Protein AF-A0A967YT62-F1 (afdb_monomer)

Secondary structure (DSSP, 8-state):
--SSSHHHHTTSSSSTTSSS---HHHHHHHHHHHHHHHTPPTT-EEEEEETT--EEEEEEEEE-SSEEEEEETTEEEEEESTTEEEEEEEEE-HHHHHHHHHHHHHHHHHHHHHHHHHHHHTT--SS--TTHHHHHHHHHHHHHHHHHHHHHHHHHH-EEEEEEE--

Radius of gyration: 31.44 Å; Cα contacts (8 Å, |Δi|>4): 250; chains: 1; bounding box: 68×26×114 Å

Solvent-accessible surface area (backbone atoms only — not comparable to full-atom values): 9164 Å² total; per-residue (Å²): 143,71,77,73,68,62,62,61,67,65,62,67,71,71,74,74,73,78,83,69,74,86,42,75,63,56,61,50,51,46,52,51,53,52,59,61,52,69,78,56,57,70,64,40,43,36,37,36,30,34,74,88,68,48,80,47,64,27,26,33,62,51,74,57,97,63,31,39,34,26,40,40,96,92,40,81,44,80,42,52,49,86,40,53,62,31,34,28,38,58,42,65,34,24,71,60,24,17,53,52,22,18,53,57,32,18,52,52,23,34,53,52,24,51,53,51,46,57,52,52,67,75,73,54,96,66,96,72,78,82,71,52,68,58,51,30,55,50,32,23,50,52,23,20,53,54,18,20,52,54,18,24,55,55,13,55,71,40,72,45,77,42,74,72,31,75,124

pLDDT: mean 80.23, std 16.03, range [48.16, 98.19]

Structure (mmCIF, N/CA/C/O backbone):
data_AF-A0A967YT62-F1
#
_entry.id   AF-A0A967YT62-F1
#
loop_
_atom_site.group_PDB
_atom_site.id
_atom_site.type_symbol
_atom_site.label_atom_id
_atom_site.label_alt_id
_atom_site.label_comp_id
_atom_site.label_asym_id
_atom_site.label_entity_id
_atom_site.label_seq_id
_atom_site.pdbx_PDB_ins_code
_atom_site.Cartn_x
_atom_site.Cartn_y
_atom_site.Cartn_z
_atom_site.occupancy
_atom_site.B_iso_or_equiv
_atom_site.auth_seq_id
_atom_site.auth_comp_id
_atom_site.auth_asym_id
_atom_site.auth_atom_id
_atom_site.pdbx_PDB_model_num
ATOM 1 N N . MET A 1 1 ? -35.905 10.012 61.406 1.00 54.38 1 MET A N 1
ATOM 2 C CA . MET A 1 1 ? -36.459 9.219 60.284 1.00 54.38 1 MET A CA 1
ATOM 3 C C . MET A 1 1 ? -36.325 9.895 58.901 1.00 54.38 1 MET A C 1
ATOM 5 O O . MET A 1 1 ? -37.040 9.515 57.994 1.00 54.38 1 MET A O 1
ATOM 9 N N . TYR A 1 2 ? -35.376 10.829 58.688 1.00 51.56 2 TYR A N 1
ATOM 10 C CA . TYR A 1 2 ? -35.195 11.547 57.402 1.00 51.56 2 TYR A CA 1
ATOM 11 C C . TYR A 1 2 ? -33.868 11.249 56.668 1.00 51.56 2 TYR A C 1
ATOM 13 O O . TYR A 1 2 ? -33.669 11.699 55.546 1.00 51.56 2 TYR A O 1
ATOM 21 N N . LYS A 1 3 ? -32.947 10.476 57.265 1.00 51.12 3 LYS A N 1
ATOM 22 C CA . LYS A 1 3 ? -31.608 10.228 56.688 1.00 51.12 3 LYS A CA 1
ATOM 23 C C . LYS A 1 3 ? -31.553 9.129 55.616 1.00 51.12 3 LYS A C 1
ATOM 25 O O . LYS A 1 3 ? -30.608 9.117 54.842 1.00 51.12 3 LYS A O 1
ATOM 30 N N . GLN A 1 4 ? -32.543 8.237 55.534 1.00 54.09 4 GLN A N 1
ATOM 31 C CA . GLN A 1 4 ? -32.535 7.138 54.553 1.00 54.09 4 GLN A CA 1
ATOM 32 C C . GLN A 1 4 ? -33.090 7.525 53.173 1.00 54.09 4 GLN A C 1
ATOM 34 O O . GLN A 1 4 ? -32.714 6.905 52.185 1.00 54.09 4 GLN A O 1
ATOM 39 N N . PHE A 1 5 ? -33.905 8.580 53.069 1.00 50.59 5 PHE A N 1
ATOM 40 C CA . PHE A 1 5 ? -34.471 9.003 51.780 1.00 50.59 5 PHE A CA 1
ATOM 41 C C . PHE A 1 5 ? -33.482 9.787 50.897 1.00 50.59 5 PHE A C 1
ATOM 43 O O . PHE A 1 5 ? -33.601 9.753 49.676 1.00 50.59 5 PHE A O 1
ATOM 50 N N . LEU A 1 6 ? -32.460 10.433 51.476 1.00 51.72 6 LEU A N 1
ATOM 51 C CA . LEU A 1 6 ? -31.473 11.197 50.694 1.00 51.72 6 LEU A CA 1
ATOM 52 C C . LEU A 1 6 ? -30.455 10.321 49.942 1.00 51.72 6 LEU A C 1
ATOM 54 O O . LEU A 1 6 ? -29.845 10.782 48.983 1.00 51.72 6 LEU A O 1
ATOM 58 N N . MET A 1 7 ? -30.264 9.065 50.354 1.00 51.62 7 MET A N 1
ATOM 59 C CA . MET A 1 7 ? -29.235 8.195 49.772 1.00 51.62 7 MET A CA 1
ATOM 60 C C . MET A 1 7 ? -29.687 7.530 48.461 1.00 51.62 7 MET A C 1
ATOM 62 O O . MET A 1 7 ? -28.850 7.196 47.629 1.00 51.62 7 MET A O 1
ATOM 66 N N . PHE A 1 8 ? -30.999 7.407 48.229 1.00 51.44 8 PHE A N 1
ATOM 67 C CA . PHE A 1 8 ? -31.538 6.847 46.983 1.00 51.44 8 PHE A CA 1
ATOM 68 C C . PHE A 1 8 ? -31.575 7.859 45.829 1.00 51.44 8 PHE A C 1
ATOM 70 O O . PHE A 1 8 ? -31.419 7.473 44.675 1.00 51.44 8 PHE A O 1
ATOM 77 N N . LEU A 1 9 ? -31.707 9.158 46.120 1.00 50.22 9 LEU A N 1
ATOM 78 C CA . LEU A 1 9 ? -31.755 10.188 45.075 1.00 50.22 9 LEU A CA 1
ATOM 79 C C . LEU A 1 9 ? -30.381 10.455 44.428 1.00 50.22 9 LEU A C 1
ATOM 81 O O . LEU A 1 9 ? -30.318 10.911 43.293 1.00 50.22 9 LEU A O 1
ATOM 85 N N . CYS A 1 10 ? -29.287 10.138 45.127 1.00 49.28 10 CYS A N 1
ATOM 86 C CA . CYS A 1 10 ? -27.921 10.338 44.630 1.00 49.28 10 CYS A CA 1
ATOM 87 C C . CYS A 1 10 ? -27.429 9.185 43.731 1.00 49.28 10 CYS A C 1
ATOM 89 O O . CYS A 1 10 ? -26.445 9.333 43.015 1.00 49.28 10 CYS A O 1
ATOM 91 N N . LEU A 1 11 ? -28.110 8.031 43.747 1.00 48.16 11 LEU A N 1
ATOM 92 C CA . LEU A 1 11 ? -27.696 6.855 42.974 1.00 48.16 11 LEU A CA 1
ATOM 93 C C . LEU A 1 11 ? -28.258 6.848 41.540 1.00 48.16 11 LEU A C 1
ATOM 95 O O . LEU A 1 11 ? -27.686 6.206 40.664 1.00 48.16 11 LEU A O 1
ATOM 99 N N . CYS A 1 12 ? -29.339 7.588 41.267 1.00 50.41 12 CYS A N 1
ATOM 100 C CA . CYS A 1 12 ? -29.950 7.626 39.932 1.00 50.41 12 CYS A CA 1
ATOM 101 C C . CYS A 1 12 ? -29.289 8.618 38.959 1.00 50.41 12 CYS A C 1
ATOM 103 O O . CYS A 1 12 ? -29.495 8.500 37.755 1.00 50.41 12 CYS A O 1
ATOM 105 N N . THR A 1 13 ? -28.480 9.573 39.428 1.00 53.56 13 THR A N 1
ATOM 106 C CA . THR A 1 13 ? -27.796 10.541 38.548 1.00 53.56 13 THR A CA 1
ATOM 107 C C . THR A 1 13 ? -26.474 10.030 37.970 1.00 53.56 13 THR A C 1
ATOM 109 O O . THR A 1 13 ? -25.935 10.655 37.064 1.00 53.56 13 THR A O 1
ATOM 112 N N . LEU A 1 14 ? -25.964 8.883 38.432 1.00 52.47 14 LEU A N 1
ATOM 113 C CA . LEU A 1 14 ? -24.686 8.319 37.972 1.00 52.47 14 LEU A CA 1
ATOM 114 C C . LEU A 1 14 ? -24.797 7.378 36.761 1.00 52.47 14 LEU A C 1
ATOM 116 O O . LEU A 1 14 ? -23.776 7.046 36.173 1.00 52.47 14 LEU A O 1
ATOM 120 N N . ILE A 1 15 ? -26.005 6.975 36.351 1.00 54.78 15 ILE A N 1
ATOM 121 C CA . ILE A 1 15 ? -26.205 6.027 35.231 1.00 54.78 15 ILE A CA 1
ATOM 122 C C . ILE A 1 15 ? -26.495 6.756 33.900 1.00 54.78 15 ILE A C 1
ATOM 124 O O . ILE A 1 15 ? -26.435 6.163 32.830 1.00 54.78 15 ILE A O 1
ATOM 128 N N . ALA A 1 16 ? -26.761 8.065 33.924 1.00 52.50 16 ALA A N 1
ATOM 129 C CA . ALA A 1 16 ? -27.148 8.819 32.726 1.00 52.50 16 ALA A CA 1
ATOM 130 C C . ALA A 1 16 ? -25.967 9.377 31.898 1.00 52.50 16 ALA A C 1
ATOM 132 O O . ALA A 1 16 ? -26.204 10.117 30.949 1.00 52.50 16 ALA A O 1
ATOM 133 N N . SER A 1 17 ? -24.709 9.060 32.236 1.00 53.66 17 SER A N 1
ATOM 134 C CA . SER A 1 17 ? -23.534 9.772 31.692 1.00 53.66 17 SER A CA 1
ATOM 135 C C . SER A 1 17 ? -22.772 9.059 30.560 1.00 53.66 17 SER A C 1
ATOM 137 O O . SER A 1 17 ? -21.811 9.629 30.051 1.00 53.66 17 SER A O 1
ATOM 139 N N . GLU A 1 18 ? -23.155 7.850 30.142 1.00 54.50 18 GLU A N 1
ATOM 140 C CA . GLU A 1 18 ? -22.386 7.079 29.136 1.00 54.50 18 GLU A CA 1
ATOM 141 C C . GLU A 1 18 ? -23.061 6.989 27.754 1.00 54.50 18 GLU A C 1
ATOM 143 O O . GLU A 1 18 ? -22.487 6.430 26.823 1.00 54.50 18 GLU A O 1
ATOM 148 N N . ALA A 1 19 ? -24.270 7.541 27.592 1.00 56.09 19 ALA A N 1
ATOM 149 C CA . ALA A 1 19 ? -25.024 7.458 26.334 1.00 56.09 19 ALA A CA 1
ATOM 150 C C . ALA A 1 19 ? -24.746 8.611 25.350 1.00 56.09 19 ALA A C 1
ATOM 152 O O . ALA A 1 19 ? -25.151 8.539 24.189 1.00 56.09 19 ALA A O 1
ATOM 153 N N . GLU A 1 20 ? -24.052 9.664 25.779 1.00 53.19 20 GLU A N 1
ATOM 154 C CA . GLU A 1 20 ? -23.698 10.792 24.921 1.00 53.19 20 GLU A CA 1
ATOM 155 C C . GLU A 1 20 ? -22.235 10.706 24.473 1.00 53.19 20 GLU A C 1
ATOM 157 O O . GLU A 1 20 ? -21.336 10.374 25.238 1.00 53.19 20 GLU A O 1
ATOM 162 N N . ALA A 1 21 ? -22.015 11.081 23.214 1.00 55.44 21 ALA A N 1
ATOM 163 C CA . ALA A 1 21 ? -20.722 11.352 22.590 1.00 55.44 21 ALA A CA 1
ATOM 164 C C . ALA A 1 21 ? -19.938 10.190 21.955 1.00 55.44 21 ALA A C 1
ATOM 166 O O . ALA A 1 21 ? -18.739 10.334 21.715 1.00 55.44 21 ALA A O 1
ATOM 167 N N . GLN A 1 22 ? -20.602 9.142 21.450 1.00 61.00 22 GLN A N 1
ATOM 168 C CA . GLN A 1 22 ? -20.163 8.671 20.127 1.00 61.00 22 GLN A CA 1
ATOM 169 C C . GLN A 1 22 ? -20.537 9.759 19.119 1.00 61.00 22 GLN A C 1
ATOM 171 O O . GLN A 1 22 ? -21.645 9.798 18.584 1.00 61.00 22 GLN A O 1
ATOM 176 N N . THR A 1 23 ? -19.637 10.730 18.955 1.00 67.25 23 THR A N 1
ATOM 177 C CA . THR A 1 23 ? -19.865 11.869 18.073 1.00 67.25 23 THR A CA 1
ATOM 178 C C . THR A 1 23 ? -20.114 11.357 16.648 1.00 67.25 23 THR A C 1
ATOM 180 O O . THR A 1 23 ? -19.504 10.366 16.230 1.00 67.25 23 THR A O 1
ATOM 183 N N . PRO A 1 24 ? -20.985 12.016 15.860 1.00 77.94 24 PRO A N 1
ATOM 184 C CA . PRO A 1 24 ? -21.217 11.662 14.456 1.00 77.94 24 PRO A CA 1
ATOM 185 C C . PRO A 1 24 ? -19.921 11.499 13.639 1.00 77.94 24 PRO A C 1
ATOM 187 O O . PRO A 1 24 ? -19.872 10.729 12.679 1.00 77.94 24 PRO A O 1
ATOM 190 N N . GLU A 1 25 ? -18.853 12.183 14.056 1.00 82.88 25 GLU A N 1
ATOM 191 C CA . GLU A 1 25 ? -17.515 12.102 13.482 1.00 82.88 25 GLU A CA 1
ATOM 192 C C . GLU A 1 25 ? -16.841 10.727 13.657 1.00 82.88 25 GLU A C 1
ATOM 194 O O . GLU A 1 25 ? -16.280 10.209 12.689 1.00 82.88 25 GLU A O 1
ATOM 199 N N . SER A 1 26 ? -16.914 10.093 14.838 1.00 84.00 26 SER A N 1
ATOM 200 C CA . SER A 1 26 ? -16.330 8.753 15.065 1.00 84.00 26 SER A CA 1
ATOM 201 C C . SER A 1 26 ? -16.975 7.723 14.133 1.00 84.00 26 SER A C 1
ATOM 203 O O . SER A 1 26 ? -16.275 7.030 13.390 1.00 84.00 26 SER A O 1
ATOM 205 N N . ASN A 1 27 ? -18.308 7.722 14.045 1.00 87.38 27 ASN A N 1
ATOM 206 C CA . ASN A 1 27 ? -19.045 6.832 13.146 1.00 87.38 27 ASN A CA 1
ATOM 207 C C . ASN A 1 27 ? -18.657 7.031 11.672 1.00 87.38 27 ASN A C 1
ATOM 209 O O . ASN A 1 27 ? -18.498 6.060 10.924 1.00 87.38 27 ASN A O 1
ATOM 213 N N . TYR A 1 28 ? -18.457 8.281 11.245 1.00 90.50 28 TYR A N 1
ATOM 214 C CA . TYR A 1 28 ? -17.977 8.579 9.897 1.00 90.50 28 TYR A CA 1
ATOM 215 C C . TYR A 1 28 ? -16.559 8.038 9.660 1.00 90.50 28 TYR A C 1
ATOM 217 O O . TYR A 1 28 ? -16.315 7.370 8.652 1.00 90.50 28 TYR A O 1
ATOM 225 N N . ARG A 1 29 ? -15.632 8.250 10.604 1.00 91.56 29 ARG A N 1
ATOM 226 C CA . ARG A 1 29 ? -14.248 7.756 10.511 1.00 91.56 29 ARG A CA 1
ATOM 227 C C . ARG A 1 29 ? -14.189 6.234 10.422 1.00 91.56 29 ARG A C 1
ATOM 229 O O . ARG A 1 29 ? -13.545 5.716 9.508 1.00 91.56 29 ARG A O 1
ATOM 236 N N . ILE A 1 30 ? -14.907 5.518 11.291 1.00 92.94 30 ILE A N 1
ATOM 237 C CA . ILE A 1 30 ? -14.985 4.049 11.256 1.00 92.94 30 ILE A CA 1
ATOM 238 C C . ILE A 1 30 ? -15.507 3.574 9.894 1.00 92.94 30 ILE A C 1
ATOM 240 O O . ILE A 1 30 ? -14.948 2.645 9.302 1.00 92.94 30 ILE A O 1
ATOM 244 N N . LYS A 1 31 ? -16.545 4.225 9.352 1.00 94.19 31 LYS A N 1
ATOM 245 C CA . LYS A 1 31 ? -17.119 3.890 8.040 1.00 94.19 31 LYS A CA 1
ATOM 246 C C . LYS A 1 31 ? -16.114 4.084 6.900 1.00 94.19 31 LYS A C 1
ATOM 248 O O . LYS A 1 31 ? -16.002 3.214 6.031 1.00 94.19 31 LYS A O 1
ATOM 253 N N . VAL A 1 32 ? -15.363 5.186 6.908 1.00 94.62 32 VAL A N 1
ATOM 254 C CA . VAL A 1 32 ? -14.312 5.470 5.916 1.00 94.62 32 VAL A CA 1
ATOM 255 C C . VAL A 1 32 ? -13.192 4.435 6.004 1.00 94.62 32 VAL A C 1
ATOM 257 O O . VAL A 1 32 ? -12.867 3.804 4.997 1.00 94.62 32 VAL A O 1
ATOM 260 N N . ILE A 1 33 ? -12.662 4.181 7.205 1.00 95.38 33 ILE A N 1
ATOM 261 C CA . ILE A 1 33 ? -11.608 3.178 7.417 1.00 95.38 33 ILE A CA 1
ATOM 262 C C . ILE A 1 33 ? -12.089 1.795 6.965 1.00 95.38 33 ILE A C 1
ATOM 264 O O . ILE A 1 33 ? -11.369 1.091 6.260 1.00 95.38 33 ILE A O 1
ATOM 268 N N . THR A 1 34 ? -13.323 1.416 7.304 1.00 94.75 34 THR A N 1
ATOM 269 C CA . THR A 1 34 ? -13.909 0.128 6.903 1.00 94.75 34 THR A CA 1
ATOM 270 C C . THR A 1 34 ? -14.000 -0.006 5.385 1.00 94.75 34 THR A C 1
ATOM 272 O O . THR A 1 34 ? -13.700 -1.071 4.845 1.00 94.75 34 THR A O 1
ATOM 275 N N . THR A 1 35 ? -14.373 1.073 4.693 1.00 95.50 35 THR A N 1
ATOM 276 C CA . THR A 1 35 ? -14.454 1.102 3.227 1.00 95.50 35 THR A CA 1
ATOM 277 C C . THR A 1 35 ? -13.072 0.916 2.602 1.00 95.50 35 THR A C 1
ATOM 279 O O . THR A 1 35 ? -12.911 0.065 1.736 1.00 95.50 35 THR A O 1
ATOM 282 N N . ILE A 1 36 ? -12.058 1.630 3.099 1.00 94.62 36 ILE A N 1
ATOM 283 C CA . ILE A 1 36 ? -10.676 1.547 2.602 1.00 94.62 36 ILE A CA 1
ATOM 284 C C . ILE A 1 36 ? -10.062 0.162 2.865 1.00 94.62 36 ILE A C 1
ATOM 286 O O . ILE A 1 36 ? -9.405 -0.414 1.999 1.00 94.62 36 ILE A O 1
ATOM 290 N N . ILE A 1 37 ? -10.275 -0.396 4.061 1.00 95.19 37 ILE A N 1
ATOM 291 C CA . ILE A 1 37 ? -9.717 -1.697 4.460 1.00 95.19 37 ILE A CA 1
ATOM 292 C C . ILE A 1 37 ? -10.346 -2.858 3.682 1.00 95.19 37 ILE A C 1
ATOM 294 O O . ILE A 1 37 ? -9.705 -3.899 3.534 1.00 95.19 37 ILE A O 1
ATOM 298 N N . LYS A 1 38 ? -11.560 -2.695 3.139 1.00 94.62 38 LYS A N 1
ATOM 299 C CA . LYS A 1 38 ? -12.233 -3.727 2.336 1.00 94.62 38 LYS A CA 1
ATOM 300 C C . LYS A 1 38 ? -11.389 -4.189 1.141 1.00 94.62 38 LYS A C 1
ATOM 302 O O . LYS A 1 38 ? -11.405 -5.376 0.822 1.00 94.62 38 LYS A O 1
ATOM 307 N N . ASP A 1 39 ? -10.613 -3.285 0.546 1.00 93.81 39 ASP A N 1
ATOM 308 C CA . ASP A 1 39 ? -9.780 -3.570 -0.628 1.00 93.81 39 ASP A CA 1
ATOM 309 C C . ASP A 1 39 ? -8.354 -4.028 -0.265 1.00 93.81 39 ASP A C 1
ATOM 311 O O . ASP A 1 39 ? -7.536 -4.351 -1.135 1.00 93.81 39 ASP A O 1
ATOM 315 N N . VAL A 1 40 ? -8.023 -4.085 1.030 1.00 95.25 40 VAL A N 1
ATOM 316 C CA . VAL A 1 40 ? -6.712 -4.538 1.501 1.00 95.25 40 VAL A CA 1
ATOM 317 C C . VAL A 1 40 ? -6.656 -6.064 1.498 1.00 95.25 40 VAL A C 1
ATOM 319 O O . VAL A 1 40 ? -7.374 -6.755 2.218 1.00 95.25 40 VAL A O 1
ATOM 322 N N . LYS A 1 41 ? -5.737 -6.615 0.702 1.00 95.81 41 LYS A N 1
ATOM 323 C CA . LYS A 1 41 ? -5.510 -8.064 0.624 1.00 95.81 41 LYS A CA 1
ATOM 324 C C . LYS A 1 41 ? -4.935 -8.610 1.933 1.00 95.81 41 LYS A C 1
ATOM 326 O O . LYS A 1 41 ? -4.022 -8.020 2.516 1.00 95.81 41 LYS A O 1
ATOM 331 N N . ARG A 1 42 ? -5.398 -9.794 2.351 1.00 96.69 42 ARG A N 1
ATOM 332 C CA . ARG A 1 42 ? -4.788 -10.548 3.462 1.00 96.69 42 ARG A CA 1
ATOM 333 C C . ARG A 1 42 ? -3.294 -10.767 3.205 1.00 96.69 42 ARG A C 1
ATOM 335 O O . ARG A 1 42 ? -2.876 -11.023 2.080 1.00 96.69 42 ARG A O 1
ATOM 342 N N . GLY A 1 43 ? -2.487 -10.648 4.253 1.00 95.94 43 GLY A N 1
ATOM 343 C CA . GLY A 1 43 ? -1.029 -10.735 4.201 1.00 95.94 43 GLY A CA 1
ATOM 344 C C . GLY A 1 43 ? -0.316 -9.436 3.810 1.00 95.94 43 GLY A C 1
ATOM 345 O O . GLY A 1 43 ? 0.907 -9.372 3.962 1.00 95.94 43 GLY A O 1
ATOM 346 N N . ALA A 1 44 ? -1.039 -8.399 3.362 1.00 96.38 44 ALA A N 1
ATOM 347 C CA . ALA A 1 44 ? -0.450 -7.092 3.079 1.00 96.38 44 ALA A CA 1
ATOM 348 C C . ALA A 1 44 ? 0.219 -6.515 4.332 1.00 96.38 44 ALA A C 1
ATOM 350 O O . ALA A 1 44 ? -0.309 -6.625 5.438 1.00 96.38 44 ALA A O 1
ATOM 351 N N . ARG A 1 45 ? 1.389 -5.891 4.174 1.00 97.12 45 ARG A N 1
ATOM 352 C CA . ARG A 1 45 ? 2.046 -5.191 5.280 1.00 97.12 45 ARG A CA 1
ATOM 353 C C . ARG A 1 45 ? 1.380 -3.841 5.495 1.00 97.12 45 ARG A C 1
ATOM 355 O O . ARG A 1 45 ? 1.344 -3.014 4.584 1.00 97.12 45 ARG A O 1
ATOM 362 N N . LEU A 1 46 ? 0.875 -3.647 6.704 1.00 97.62 46 LEU A N 1
ATOM 363 C CA . LEU A 1 46 ? 0.280 -2.411 7.171 1.00 97.62 46 LEU A CA 1
ATOM 364 C C . LEU A 1 46 ? 1.168 -1.780 8.228 1.00 97.62 46 LEU A C 1
ATOM 366 O O . LEU A 1 46 ? 1.830 -2.462 9.012 1.00 97.62 46 LEU A O 1
ATOM 370 N N . ARG A 1 47 ? 1.118 -0.459 8.253 1.00 98.00 47 ARG A N 1
ATOM 371 C CA . ARG A 1 47 ? 1.659 0.382 9.301 1.00 98.00 47 ARG A CA 1
ATOM 372 C C . ARG A 1 47 ? 0.513 1.260 9.779 1.00 98.00 47 ARG A C 1
ATOM 374 O O . ARG A 1 47 ? -0.151 1.888 8.964 1.00 98.00 47 ARG A O 1
ATOM 381 N N . ILE A 1 48 ? 0.246 1.248 11.073 1.00 97.94 48 ILE A N 1
ATOM 382 C CA . ILE A 1 48 ? -0.893 1.919 11.693 1.00 97.94 48 ILE A CA 1
ATOM 383 C C . ILE A 1 48 ? -0.342 2.860 12.758 1.00 97.94 48 ILE A C 1
ATOM 385 O O . ILE A 1 48 ? 0.457 2.430 13.590 1.00 97.94 48 ILE A O 1
ATOM 389 N N . LYS A 1 49 ? -0.753 4.127 12.720 1.00 98.19 49 LYS A N 1
ATOM 390 C CA . LYS A 1 49 ? -0.530 5.081 13.808 1.00 98.19 49 LYS A CA 1
ATOM 391 C C . LYS A 1 49 ? -1.771 5.094 14.684 1.00 98.19 49 LYS A C 1
ATOM 393 O O . LYS A 1 49 ? -2.859 5.371 14.175 1.00 98.19 49 LYS A O 1
ATOM 398 N N . ASP A 1 50 ? -1.611 4.768 15.959 1.00 96.19 50 ASP A N 1
ATOM 399 C CA . ASP A 1 50 ? -2.709 4.803 16.925 1.00 96.19 50 ASP A CA 1
ATOM 400 C C . ASP A 1 50 ? -2.896 6.201 17.554 1.00 96.19 50 ASP A C 1
ATOM 402 O O . ASP A 1 50 ? -2.161 7.148 17.259 1.00 96.19 50 ASP A O 1
ATOM 406 N N . SER A 1 51 ? -3.900 6.332 18.422 1.00 94.38 51 SER A N 1
ATOM 407 C CA . SER A 1 51 ? -4.264 7.574 19.105 1.00 94.38 51 SER A CA 1
ATOM 408 C C . SER A 1 51 ? -3.195 8.040 20.091 1.00 94.38 51 SER A C 1
ATOM 410 O O . SER A 1 51 ? -3.023 9.240 20.292 1.00 94.38 51 SER A O 1
ATOM 412 N N . ALA A 1 52 ? -2.430 7.097 20.638 1.00 94.75 52 ALA A N 1
ATOM 413 C CA . ALA A 1 52 ? -1.271 7.341 21.483 1.00 94.75 52 ALA A CA 1
ATOM 414 C C . ALA A 1 52 ? 0.007 7.632 20.668 1.00 94.75 52 ALA A C 1
ATOM 416 O O . ALA A 1 52 ? 1.092 7.730 21.234 1.00 94.75 52 ALA A O 1
ATOM 417 N N . SER A 1 53 ? -0.108 7.808 19.345 1.00 93.88 53 SER A N 1
ATOM 418 C CA . SER A 1 53 ? 1.004 8.033 18.414 1.00 93.88 53 SER A CA 1
ATOM 419 C C . SER A 1 53 ? 2.020 6.889 18.326 1.00 93.88 53 SER A C 1
ATOM 421 O O . SER A 1 53 ? 3.111 7.077 17.783 1.00 93.88 53 SER A O 1
ATOM 423 N N . ASN A 1 54 ? 1.669 5.686 18.779 1.00 96.06 54 ASN A N 1
ATOM 424 C CA . ASN A 1 54 ? 2.487 4.506 18.552 1.00 96.06 54 ASN A CA 1
ATOM 425 C C . ASN A 1 54 ? 2.368 4.058 17.098 1.00 96.06 54 ASN A C 1
ATOM 427 O O . ASN A 1 54 ? 1.283 4.013 16.513 1.00 96.06 54 ASN A O 1
ATOM 431 N N . MET A 1 55 ? 3.502 3.646 16.538 1.00 97.38 55 MET A N 1
ATOM 432 C CA . MET A 1 55 ? 3.569 3.053 15.209 1.00 97.38 55 MET A CA 1
ATOM 433 C C . MET A 1 55 ? 3.549 1.533 15.320 1.00 97.38 55 MET A C 1
ATOM 435 O O . MET A 1 55 ? 4.480 0.911 15.836 1.00 97.38 55 MET A O 1
ATOM 439 N N . ILE A 1 56 ? 2.485 0.922 14.810 1.00 96.81 56 ILE A N 1
ATOM 440 C CA . ILE A 1 56 ? 2.302 -0.523 14.807 1.00 96.81 56 ILE A CA 1
ATOM 441 C C . ILE A 1 56 ? 2.444 -1.036 13.377 1.00 96.81 56 ILE A C 1
ATOM 443 O O . ILE A 1 56 ? 1.657 -0.692 12.500 1.00 96.81 56 ILE A O 1
ATOM 447 N N . GLU A 1 57 ? 3.451 -1.869 13.133 1.00 97.81 57 GLU A N 1
ATOM 448 C CA . GLU A 1 57 ? 3.700 -2.491 11.832 1.00 97.81 57 GLU A CA 1
ATOM 449 C C . GLU A 1 57 ? 3.439 -3.999 11.903 1.00 97.81 57 GLU A C 1
ATOM 451 O O . GLU A 1 57 ? 3.832 -4.662 12.865 1.00 97.81 57 GLU A O 1
ATOM 456 N N . GLY A 1 58 ? 2.770 -4.550 10.890 1.00 97.44 58 GLY A N 1
ATOM 457 C CA . GLY A 1 58 ? 2.448 -5.974 10.837 1.00 97.44 58 GLY A CA 1
ATOM 458 C C . GLY A 1 58 ? 1.795 -6.405 9.527 1.00 97.44 58 GLY A C 1
ATOM 459 O O . GLY A 1 58 ? 1.551 -5.599 8.631 1.00 97.44 58 GLY A O 1
ATOM 460 N N . LYS A 1 59 ? 1.518 -7.703 9.390 1.00 97.88 59 LYS A N 1
ATOM 461 C CA . LYS A 1 59 ? 0.751 -8.241 8.254 1.00 97.88 59 LYS A CA 1
ATOM 462 C C . LYS A 1 59 ? -0.739 -8.218 8.574 1.00 97.88 59 LYS A C 1
ATOM 464 O O . LYS A 1 59 ? -1.137 -8.766 9.595 1.00 97.88 59 LYS A O 1
ATOM 469 N N . PHE A 1 60 ? -1.554 -7.651 7.695 1.00 98.06 60 PHE A N 1
ATOM 470 C CA . PHE A 1 60 ? -3.008 -7.703 7.788 1.00 98.06 60 PHE A CA 1
ATOM 471 C C . PHE A 1 60 ? -3.492 -9.152 7.744 1.00 98.06 60 PHE A C 1
ATOM 473 O O . PHE A 1 60 ? -3.148 -9.893 6.822 1.00 98.06 60 PHE A O 1
ATOM 480 N N . ILE A 1 61 ? -4.274 -9.565 8.735 1.00 97.81 61 ILE A N 1
ATOM 481 C CA . ILE A 1 61 ? -4.872 -10.902 8.780 1.00 97.81 61 ILE A CA 1
ATOM 482 C C . ILE A 1 61 ? -6.316 -10.805 8.316 1.00 97.81 61 ILE A C 1
ATOM 484 O O . ILE A 1 61 ? -6.707 -11.426 7.329 1.00 97.81 61 ILE A O 1
ATOM 488 N N . GLU A 1 62 ? -7.097 -10.014 9.040 1.00 97.31 62 GLU A N 1
ATOM 489 C CA . GLU A 1 62 ? -8.512 -9.812 8.800 1.00 97.31 62 GLU A CA 1
ATOM 490 C C . GLU A 1 62 ? -9.002 -8.559 9.523 1.00 97.31 62 GLU A C 1
ATOM 492 O O . GLU A 1 62 ? -8.342 -8.012 10.409 1.00 97.31 62 GLU A O 1
ATOM 497 N N . ARG A 1 63 ? -10.196 -8.123 9.139 1.00 96.50 63 ARG A N 1
ATOM 498 C CA . ARG A 1 63 ? -10.932 -7.051 9.793 1.00 96.50 63 ARG A CA 1
ATOM 499 C C . ARG A 1 63 ? -12.132 -7.671 10.506 1.00 96.50 63 ARG A C 1
ATOM 501 O O . ARG A 1 63 ? -12.927 -8.361 9.866 1.00 96.50 63 ARG A O 1
ATOM 508 N N . LYS A 1 64 ? -12.257 -7.410 11.805 1.00 95.56 64 LYS A N 1
ATOM 509 C CA . LYS A 1 64 ? -13.454 -7.699 12.605 1.00 95.56 64 LYS A CA 1
ATOM 510 C C . LYS A 1 64 ? -14.418 -6.512 12.537 1.00 95.56 64 LYS A C 1
ATOM 512 O O . LYS A 1 64 ? -14.238 -5.623 11.711 1.00 95.56 64 LYS A O 1
ATOM 517 N N . ARG A 1 65 ? -15.486 -6.519 13.341 1.00 92.25 65 ARG A N 1
ATOM 518 C CA . ARG A 1 65 ? -16.473 -5.428 13.347 1.00 92.25 65 ARG A CA 1
ATOM 519 C C . ARG A 1 65 ? -15.799 -4.083 13.654 1.00 92.25 65 ARG A C 1
ATOM 521 O O . ARG A 1 65 ? -15.833 -3.215 12.789 1.00 92.25 65 ARG A O 1
ATOM 528 N N . ASP A 1 66 ? -15.085 -4.017 14.779 1.00 94.81 66 ASP A N 1
ATOM 529 C CA . ASP A 1 66 ? -14.536 -2.767 15.333 1.00 94.81 66 ASP A CA 1
ATOM 530 C C . ASP A 1 66 ? -13.007 -2.792 15.478 1.00 94.81 66 ASP A C 1
ATOM 532 O O . ASP A 1 66 ? -12.405 -1.909 16.082 1.00 94.81 66 ASP A O 1
ATOM 536 N N . GLU A 1 67 ? -12.351 -3.809 14.914 1.00 97.06 67 GLU A N 1
ATOM 537 C CA . GLU A 1 67 ? -10.911 -4.019 15.063 1.00 97.06 67 GLU A CA 1
ATOM 538 C C . GLU A 1 67 ? -10.262 -4.532 13.776 1.00 97.06 67 GLU A C 1
ATOM 540 O O . G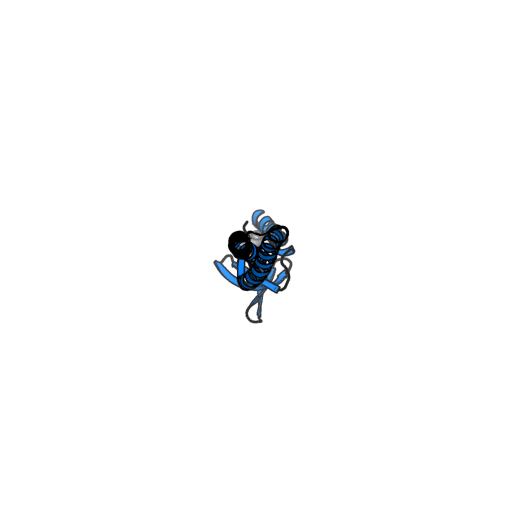LU A 1 67 ? -10.867 -5.253 12.974 1.00 97.06 67 GLU A O 1
ATOM 545 N N . ILE A 1 68 ? -8.977 -4.232 13.622 1.00 97.25 68 ILE A N 1
ATOM 546 C CA . ILE A 1 68 ? -8.094 -4.813 12.615 1.00 97.25 68 ILE A CA 1
ATOM 547 C C . ILE A 1 68 ? -7.123 -5.761 13.311 1.00 97.25 68 ILE A C 1
ATOM 549 O O . ILE A 1 68 ? -6.418 -5.376 14.242 1.00 97.25 68 ILE A O 1
ATOM 553 N N . LEU A 1 69 ? -7.050 -6.998 12.825 1.00 97.88 69 LEU A N 1
ATOM 554 C CA . LEU A 1 69 ? -6.067 -7.975 13.272 1.00 97.88 69 LEU A CA 1
ATOM 555 C C . LEU A 1 69 ? -4.820 -7.898 12.401 1.00 97.88 69 LEU A C 1
ATOM 557 O O . LEU A 1 69 ? -4.859 -8.128 11.188 1.00 97.88 69 LEU A O 1
ATOM 561 N N . ILE A 1 70 ? -3.695 -7.624 13.049 1.00 97.81 70 ILE A N 1
ATOM 562 C CA . ILE A 1 70 ? -2.372 -7.604 12.434 1.00 97.81 70 ILE A CA 1
ATOM 563 C C . ILE A 1 70 ? -1.468 -8.644 13.089 1.00 97.81 70 ILE A C 1
ATOM 565 O O . ILE A 1 70 ? -1.492 -8.842 14.300 1.00 97.81 70 ILE A O 1
ATOM 569 N N . ARG A 1 71 ? -0.640 -9.311 12.288 1.00 98.19 71 ARG A N 1
ATOM 570 C CA . ARG A 1 71 ? 0.404 -10.212 12.778 1.00 98.19 71 ARG A CA 1
ATOM 571 C C . ARG A 1 71 ? 1.724 -9.465 12.902 1.00 98.19 71 ARG A C 1
ATOM 573 O O . ARG A 1 71 ? 2.242 -8.999 11.883 1.00 98.19 71 ARG A O 1
ATOM 580 N N . LYS A 1 72 ? 2.289 -9.424 14.107 1.00 96.56 72 LYS A N 1
ATOM 581 C CA . LYS A 1 72 ? 3.626 -8.899 14.401 1.00 96.56 72 LYS A CA 1
ATOM 582 C C . LYS A 1 72 ? 4.401 -9.951 15.194 1.00 96.56 72 LYS A C 1
ATOM 584 O O . LYS A 1 72 ? 3.906 -10.431 16.206 1.00 96.56 72 LYS A O 1
ATOM 589 N N . ASP A 1 73 ? 5.576 -10.344 14.707 1.00 93.50 73 ASP A N 1
ATOM 590 C CA . ASP A 1 73 ? 6.477 -11.279 15.402 1.00 93.50 73 ASP A CA 1
ATOM 591 C C . ASP A 1 73 ? 5.774 -12.565 15.886 1.00 93.50 73 ASP A C 1
ATOM 593 O O . ASP A 1 73 ? 5.886 -12.966 17.034 1.00 93.50 73 ASP A O 1
ATOM 597 N N . GLN A 1 74 ? 4.982 -13.185 15.000 1.00 93.69 74 GLN A N 1
ATOM 598 C CA . GLN A 1 74 ? 4.138 -14.373 15.256 1.00 93.69 74 GLN A CA 1
ATOM 599 C C . GLN A 1 74 ? 2.941 -14.170 16.200 1.00 93.69 74 GLN A C 1
ATOM 601 O O . GLN A 1 74 ? 2.059 -15.025 16.244 1.00 93.69 74 GLN A O 1
ATOM 606 N N . THR A 1 75 ? 2.835 -13.025 16.866 1.00 96.56 75 THR A N 1
ATOM 607 C CA . THR A 1 75 ? 1.669 -12.668 17.679 1.00 96.56 75 THR A CA 1
ATOM 608 C C . THR A 1 75 ? 0.610 -11.952 16.845 1.00 96.56 75 THR A C 1
ATOM 610 O O . THR A 1 75 ? 0.921 -11.183 15.928 1.00 96.56 75 THR A O 1
ATOM 613 N N . ASN A 1 76 ? -0.662 -12.211 17.143 1.00 97.38 76 ASN A N 1
ATOM 614 C CA . ASN A 1 76 ? -1.767 -11.451 16.574 1.00 97.38 76 ASN A CA 1
ATOM 615 C C . ASN A 1 76 ? -2.100 -10.306 17.533 1.00 97.38 76 ASN A C 1
ATOM 617 O O . ASN A 1 76 ? -2.358 -10.539 18.711 1.00 97.38 76 ASN A O 1
ATOM 621 N N . ARG A 1 77 ? -2.125 -9.081 17.019 1.00 96.88 77 ARG A N 1
ATOM 622 C CA . ARG A 1 77 ? -2.528 -7.886 17.753 1.00 96.88 77 ARG A CA 1
ATOM 623 C C . ARG A 1 77 ? -3.812 -7.347 17.141 1.00 96.88 77 ARG A C 1
ATOM 625 O O . ARG A 1 77 ? -3.878 -7.147 15.929 1.00 96.88 77 ARG A O 1
ATOM 632 N N . ALA A 1 78 ? -4.817 -7.130 17.979 1.00 97.56 78 ALA A N 1
ATOM 633 C CA . ALA A 1 78 ? -6.018 -6.403 17.603 1.00 97.56 78 ALA A CA 1
ATOM 634 C C . ALA A 1 78 ? -5.775 -4.900 17.790 1.00 97.56 78 ALA A C 1
ATOM 636 O O . ALA A 1 78 ? -5.182 -4.479 18.786 1.00 97.56 78 ALA A O 1
ATOM 637 N N . VAL A 1 79 ? -6.185 -4.102 16.809 1.00 97.00 79 VAL A N 1
ATOM 638 C CA . VAL A 1 79 ? -6.140 -2.639 16.858 1.00 97.00 79 VAL A CA 1
ATOM 639 C C . VAL A 1 79 ? -7.556 -2.130 16.635 1.00 97.00 79 VAL A C 1
ATOM 641 O O . VAL A 1 79 ? -8.126 -2.389 15.576 1.00 97.00 79 VAL A O 1
ATOM 644 N N . SER A 1 80 ? -8.119 -1.440 17.626 1.00 96.81 80 SER A N 1
ATOM 645 C CA . SER A 1 80 ? -9.450 -0.829 17.520 1.00 96.81 80 SER A CA 1
ATOM 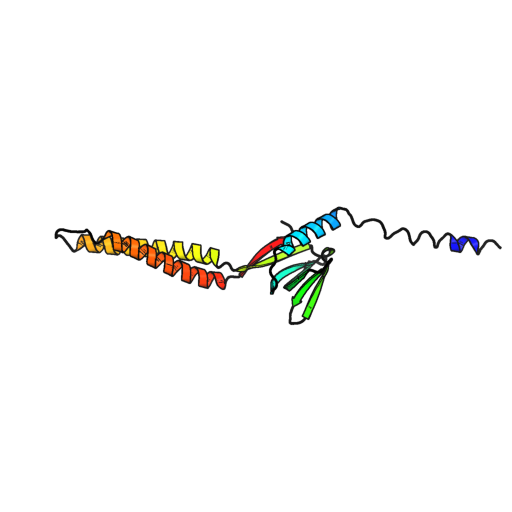646 C C . SER A 1 80 ? -9.487 0.201 16.392 1.00 96.81 80 SER A C 1
ATOM 648 O O . SER A 1 80 ? -8.542 0.968 16.230 1.00 96.81 80 SER A O 1
ATOM 650 N N . LEU A 1 81 ? -10.570 0.225 15.613 1.00 95.94 81 LEU A N 1
ATOM 651 C CA . LEU A 1 81 ? -10.760 1.191 14.528 1.00 95.94 81 LEU A CA 1
ATOM 652 C C . LEU A 1 81 ? -10.817 2.635 15.040 1.00 95.94 81 LEU A C 1
ATOM 654 O O . LEU A 1 81 ? -10.315 3.531 14.364 1.00 95.94 81 LEU A O 1
ATOM 658 N N . ASP A 1 82 ? -11.353 2.851 16.241 1.00 95.19 82 ASP A N 1
ATOM 659 C CA . ASP A 1 82 ? -11.452 4.180 16.856 1.00 95.19 82 ASP A CA 1
ATOM 660 C C . ASP A 1 82 ? -10.093 4.762 17.246 1.00 95.19 82 ASP A C 1
ATOM 662 O O . ASP A 1 82 ? -9.896 5.980 17.223 1.00 95.19 82 ASP A O 1
ATOM 666 N N . SER A 1 83 ? -9.120 3.907 17.573 1.00 96.00 83 SER A N 1
ATOM 667 C CA . SER A 1 83 ? -7.782 4.373 17.931 1.00 96.00 83 SER A CA 1
ATOM 668 C C . SER A 1 83 ? -6.926 4.707 16.713 1.00 96.00 83 SER A C 1
ATOM 670 O O . SER A 1 83 ? -5.848 5.266 16.874 1.00 96.00 83 SER A O 1
ATOM 672 N N . ILE A 1 84 ? -7.362 4.414 15.487 1.00 96.94 84 ILE A N 1
ATOM 673 C CA . ILE A 1 84 ? -6.542 4.619 14.290 1.00 96.94 84 ILE A CA 1
ATOM 674 C C . ILE A 1 84 ? -6.529 6.093 13.886 1.00 96.94 84 ILE A C 1
ATOM 676 O O . ILE A 1 84 ? -7.542 6.656 13.468 1.00 96.94 84 ILE A O 1
ATOM 680 N N . GLN A 1 85 ? -5.346 6.704 13.916 1.00 96.75 85 GLN A N 1
ATOM 681 C CA . GLN A 1 85 ? -5.117 8.035 13.356 1.00 96.75 85 GLN A CA 1
ATOM 682 C C . GLN A 1 85 ? -4.733 7.978 11.882 1.00 96.75 85 GLN A C 1
ATOM 684 O O . GLN A 1 85 ? -5.204 8.801 11.109 1.00 96.75 85 GLN A O 1
ATOM 689 N N . ALA A 1 86 ? -3.878 7.032 11.489 1.00 97.62 86 ALA A N 1
ATOM 690 C CA . ALA A 1 86 ? -3.403 6.921 10.114 1.00 97.62 86 ALA A CA 1
ATOM 691 C C . ALA A 1 86 ? -3.016 5.483 9.755 1.00 97.62 86 ALA A C 1
ATOM 693 O O . ALA A 1 86 ? -2.589 4.703 10.610 1.00 97.62 86 ALA A O 1
ATOM 694 N N . ILE A 1 87 ? -3.162 5.131 8.477 1.00 97.88 87 ILE A N 1
ATOM 695 C CA . ILE A 1 87 ? -2.829 3.812 7.939 1.00 97.88 87 ILE A CA 1
ATOM 696 C C . ILE A 1 87 ? -1.978 3.992 6.687 1.00 97.88 87 ILE A C 1
ATOM 698 O O . ILE A 1 87 ? -2.352 4.715 5.762 1.00 97.88 87 ILE A O 1
ATOM 702 N N . TRP A 1 88 ? -0.874 3.255 6.626 1.00 98.06 88 TRP A N 1
ATOM 703 C CA . TRP A 1 88 ? -0.056 3.086 5.435 1.00 98.06 88 TRP A CA 1
ATOM 704 C C . TRP A 1 88 ? -0.026 1.616 5.025 1.00 98.06 88 TRP A C 1
ATOM 706 O O . TRP A 1 88 ? 0.041 0.716 5.864 1.00 98.06 88 TRP A O 1
ATOM 716 N N . ILE A 1 89 ? -0.017 1.372 3.719 1.00 97.12 89 ILE A N 1
ATOM 717 C CA . ILE A 1 89 ? 0.173 0.052 3.121 1.00 97.12 89 ILE A CA 1
ATOM 718 C C . ILE A 1 89 ? 1.511 0.006 2.390 1.00 97.12 89 ILE A C 1
ATOM 720 O O . ILE A 1 89 ? 1.883 0.938 1.673 1.00 97.12 89 ILE A O 1
ATOM 724 N N . GLN A 1 90 ? 2.244 -1.092 2.555 1.00 95.38 90 GLN A N 1
ATOM 725 C CA . GLN A 1 90 ? 3.460 -1.329 1.791 1.00 95.38 90 GLN A CA 1
ATOM 726 C C . GLN A 1 90 ? 3.089 -1.856 0.399 1.00 95.38 90 GLN A C 1
ATOM 728 O O . GLN A 1 90 ? 2.483 -2.923 0.278 1.00 95.38 90 GLN A O 1
ATOM 733 N N . ARG A 1 91 ? 3.466 -1.126 -0.654 1.00 90.88 91 ARG A N 1
ATOM 734 C CA . ARG A 1 91 ? 3.320 -1.553 -2.055 1.00 90.88 91 ARG A CA 1
ATOM 735 C C . ARG A 1 91 ? 4.693 -1.701 -2.703 1.00 90.88 91 ARG A C 1
ATOM 737 O O . ARG A 1 91 ? 5.636 -0.995 -2.337 1.00 90.88 91 ARG A O 1
ATOM 744 N N . SER A 1 92 ? 4.809 -2.638 -3.640 1.00 81.62 92 SER A N 1
ATOM 745 C CA . SER A 1 92 ? 6.004 -2.757 -4.472 1.00 81.62 92 SER A CA 1
ATOM 746 C C . SER A 1 92 ? 6.039 -1.626 -5.497 1.00 81.62 92 SER A C 1
ATOM 748 O O . SER A 1 92 ? 5.001 -1.207 -6.013 1.00 81.62 92 SER A O 1
ATOM 750 N N . ALA A 1 93 ? 7.239 -1.146 -5.813 1.00 82.50 93 ALA A N 1
ATOM 751 C CA . ALA A 1 93 ? 7.448 -0.173 -6.877 1.00 82.50 93 ALA A CA 1
ATOM 752 C C . ALA A 1 93 ? 7.676 -0.839 -8.248 1.00 82.50 93 ALA A C 1
ATOM 754 O O . ALA A 1 93 ? 8.091 -0.159 -9.181 1.00 82.50 93 ALA A O 1
ATOM 755 N N . THR A 1 94 ? 7.386 -2.141 -8.398 1.00 76.75 94 THR A N 1
ATOM 756 C CA . THR A 1 94 ? 7.648 -2.948 -9.606 1.00 76.75 94 THR A CA 1
ATOM 757 C C . THR A 1 94 ? 7.209 -2.252 -10.889 1.00 76.75 94 THR A C 1
ATOM 759 O O . THR A 1 94 ? 8.000 -2.129 -11.814 1.00 76.75 94 THR A O 1
ATOM 762 N N . GLY A 1 95 ? 5.969 -1.752 -10.940 1.00 72.75 95 GLY A N 1
ATOM 763 C CA . GLY A 1 95 ? 5.443 -1.095 -12.139 1.00 72.75 95 GLY A CA 1
ATOM 764 C C . GLY A 1 95 ? 6.128 0.238 -12.454 1.00 72.75 95 GLY A C 1
ATOM 765 O O . GLY A 1 95 ? 6.321 0.563 -13.620 1.00 72.75 95 GLY A O 1
ATOM 766 N N . SER A 1 96 ? 6.528 0.997 -11.429 1.00 76.94 96 SER A N 1
ATOM 767 C CA . SER A 1 96 ? 7.282 2.243 -11.617 1.00 76.94 96 SER A CA 1
ATOM 768 C C . SER A 1 96 ? 8.711 1.947 -12.081 1.00 76.94 96 SER A C 1
ATOM 770 O O . SER A 1 96 ? 9.171 2.510 -13.070 1.00 76.94 96 SER A O 1
ATOM 772 N N . GLY A 1 97 ? 9.374 0.980 -11.437 1.00 74.00 97 GLY A N 1
ATOM 773 C CA . GLY A 1 97 ? 10.712 0.523 -11.811 1.00 74.00 97 GLY A CA 1
ATOM 774 C C . GLY A 1 97 ? 10.767 -0.029 -13.234 1.00 74.00 97 GLY A C 1
ATOM 775 O O . GLY A 1 97 ? 11.676 0.320 -13.979 1.00 74.00 97 GLY A O 1
ATOM 776 N N . ALA A 1 98 ? 9.763 -0.808 -13.649 1.00 75.94 98 ALA A N 1
ATOM 777 C CA . ALA A 1 98 ? 9.654 -1.317 -15.014 1.00 75.94 98 ALA A CA 1
ATOM 778 C C . ALA A 1 98 ? 9.588 -0.182 -16.044 1.00 75.94 98 ALA A C 1
ATOM 780 O O . ALA A 1 98 ? 10.317 -0.205 -17.029 1.00 75.94 98 ALA A O 1
ATOM 781 N N . LYS A 1 99 ? 8.757 0.840 -15.799 1.00 80.25 99 LYS A N 1
ATOM 782 C CA . LYS A 1 99 ? 8.627 1.998 -16.697 1.00 80.25 99 LYS A CA 1
ATOM 783 C C . LYS A 1 99 ? 9.929 2.785 -16.802 1.00 80.25 99 LYS A C 1
ATOM 785 O O . LYS A 1 99 ? 10.369 3.080 -17.908 1.00 80.25 99 LYS A O 1
ATOM 790 N N . VAL A 1 100 ? 10.550 3.101 -15.664 1.00 82.69 100 VAL A N 1
ATOM 791 C CA . VAL A 1 100 ? 11.814 3.853 -15.639 1.00 82.69 100 VAL A CA 1
ATOM 792 C C . VAL A 1 100 ? 12.926 3.062 -16.330 1.00 82.69 100 VAL A C 1
ATOM 794 O O . VAL A 1 100 ? 13.637 3.619 -17.160 1.00 82.69 100 VAL A O 1
ATOM 797 N N . GLY A 1 101 ? 13.039 1.760 -16.052 1.00 73.44 101 GLY A N 1
ATOM 798 C CA . GLY A 1 101 ? 14.020 0.888 -16.696 1.00 73.44 101 GLY A CA 1
ATOM 799 C C . GLY A 1 101 ? 13.806 0.759 -18.205 1.00 73.44 101 GLY A C 1
ATOM 800 O O . GLY A 1 101 ? 14.770 0.853 -18.962 1.00 73.44 101 GLY A O 1
ATOM 801 N N . ALA A 1 102 ? 12.554 0.615 -18.654 1.00 76.69 102 ALA A N 1
ATOM 802 C CA . ALA A 1 102 ? 12.211 0.546 -20.074 1.00 76.69 102 ALA A CA 1
ATOM 803 C C . ALA A 1 102 ? 12.622 1.818 -20.824 1.00 76.69 102 ALA A C 1
ATOM 805 O O . ALA A 1 102 ? 13.223 1.736 -21.890 1.00 76.69 102 ALA A O 1
ATOM 806 N N . ILE A 1 103 ? 12.330 2.990 -20.250 1.00 82.31 103 ILE A N 1
ATOM 807 C CA . ILE A 1 103 ? 12.677 4.282 -20.854 1.00 82.31 103 ILE A CA 1
ATOM 808 C C . ILE A 1 103 ? 14.197 4.462 -20.882 1.00 82.31 103 ILE A C 1
ATOM 810 O O . ILE A 1 103 ? 14.754 4.763 -21.933 1.00 82.31 103 ILE A O 1
ATOM 814 N N . ALA A 1 104 ? 14.878 4.248 -19.753 1.00 81.88 104 ALA A N 1
ATOM 815 C CA . ALA A 1 104 ? 16.315 4.483 -19.649 1.00 81.88 104 ALA A CA 1
ATOM 816 C C . ALA A 1 104 ? 17.122 3.591 -20.609 1.00 81.88 104 ALA A C 1
ATOM 818 O O . ALA A 1 104 ? 17.953 4.089 -21.368 1.00 81.88 104 ALA A O 1
ATOM 819 N N . VAL A 1 105 ? 16.856 2.281 -20.618 1.00 78.94 105 VAL A N 1
ATOM 820 C CA . VAL A 1 105 ? 17.584 1.348 -21.494 1.00 78.94 105 VAL A CA 1
ATOM 821 C C . VAL A 1 105 ? 17.080 1.427 -22.934 1.00 78.94 105 VAL A C 1
ATOM 823 O O . VAL A 1 105 ? 17.874 1.267 -23.853 1.00 78.94 105 VAL A O 1
ATOM 826 N N . GLY A 1 106 ? 15.801 1.740 -23.161 1.00 75.12 106 GLY A N 1
ATOM 827 C CA . GLY A 1 106 ? 15.263 1.971 -24.504 1.00 75.12 106 GLY A CA 1
ATOM 828 C C . GLY A 1 106 ? 15.930 3.155 -25.210 1.00 75.12 106 GLY A C 1
ATOM 829 O O . GLY A 1 106 ? 16.327 3.030 -26.369 1.00 75.12 106 GLY A O 1
ATOM 830 N N . ILE A 1 107 ? 16.136 4.277 -24.506 1.00 79.00 107 ILE A N 1
ATOM 831 C CA . ILE A 1 107 ? 16.875 5.434 -25.042 1.00 79.00 107 ILE A CA 1
ATOM 832 C C . ILE A 1 107 ? 18.315 5.035 -25.373 1.00 79.00 107 ILE A C 1
ATOM 834 O O . ILE A 1 107 ? 18.777 5.291 -26.483 1.00 79.00 107 ILE A O 1
ATOM 838 N N . MET A 1 108 ? 19.007 4.356 -24.451 1.00 77.88 108 MET A N 1
ATOM 839 C CA . MET A 1 108 ? 20.379 3.891 -24.686 1.00 77.88 108 MET A CA 1
ATOM 840 C C . MET A 1 108 ? 20.467 2.935 -25.884 1.00 77.88 108 MET A C 1
ATOM 842 O O . MET A 1 108 ? 21.329 3.116 -26.737 1.00 77.88 108 MET A O 1
ATOM 846 N N . GLY A 1 109 ? 19.547 1.973 -25.998 1.00 73.62 109 GLY A N 1
ATOM 847 C CA . GLY A 1 109 ? 19.486 1.038 -27.124 1.00 73.62 109 GLY A CA 1
ATOM 848 C C . GLY A 1 109 ? 19.229 1.735 -28.462 1.00 73.62 109 GLY A C 1
ATOM 849 O O . GLY A 1 109 ? 19.849 1.386 -29.463 1.00 73.62 109 GLY A O 1
ATOM 850 N N . THR A 1 110 ? 18.388 2.773 -28.469 1.00 74.06 110 THR A N 1
ATOM 851 C CA . THR A 1 110 ? 18.134 3.597 -29.663 1.00 74.06 110 THR A CA 1
ATOM 852 C C . THR A 1 110 ? 19.386 4.369 -30.080 1.00 74.06 110 THR A C 1
ATOM 854 O O . THR A 1 110 ? 19.748 4.361 -31.253 1.00 74.06 110 THR A O 1
ATOM 857 N N . LEU A 1 111 ? 20.088 4.993 -29.126 1.00 77.88 111 LEU A N 1
ATOM 858 C CA . LEU A 1 111 ? 21.338 5.714 -29.393 1.00 77.88 111 LEU A CA 1
ATOM 859 C C . LEU A 1 111 ? 22.436 4.778 -29.919 1.00 77.88 111 LEU A C 1
ATOM 861 O O . LEU A 1 111 ? 23.137 5.133 -30.864 1.00 77.88 111 LEU A O 1
ATOM 865 N N . SER A 1 112 ? 22.560 3.571 -29.359 1.00 74.62 112 SER A N 1
ATOM 866 C CA . SER A 1 112 ? 23.486 2.553 -29.868 1.00 74.62 112 SER A CA 1
ATOM 867 C C . SER A 1 112 ? 23.118 2.090 -31.280 1.00 74.62 112 SER A C 1
ATOM 869 O O . SER A 1 112 ? 24.002 1.978 -32.124 1.00 74.62 112 SER A O 1
ATOM 871 N N . GLY A 1 113 ? 21.828 1.882 -31.566 1.00 69.19 113 GLY A N 1
ATOM 872 C CA . GLY A 1 113 ? 21.350 1.547 -32.911 1.00 69.19 113 GLY A CA 1
ATOM 873 C C . GLY A 1 113 ? 21.648 2.645 -33.937 1.00 69.19 113 GLY A C 1
ATOM 874 O O . GLY A 1 113 ? 22.129 2.346 -35.026 1.00 69.19 113 GLY A O 1
ATOM 875 N N . LEU A 1 114 ? 21.444 3.917 -33.572 1.00 75.12 114 LEU A N 1
ATOM 876 C CA . LEU A 1 114 ? 21.791 5.069 -34.415 1.00 75.12 114 LEU A CA 1
ATOM 877 C C . LEU A 1 114 ? 23.299 5.161 -34.684 1.00 75.12 114 LEU A C 1
ATOM 879 O O . LEU A 1 114 ? 23.699 5.452 -35.808 1.00 75.12 114 LEU A O 1
ATOM 883 N N . ALA A 1 115 ? 24.137 4.887 -33.680 1.00 77.50 115 ALA A N 1
ATOM 884 C CA . ALA A 1 115 ? 25.587 4.873 -33.851 1.00 77.50 115 ALA A CA 1
ATOM 885 C C . ALA A 1 115 ? 26.041 3.771 -34.825 1.00 77.50 115 ALA A C 1
ATOM 887 O O . ALA A 1 115 ? 26.858 4.034 -35.703 1.00 77.50 115 ALA A O 1
ATOM 888 N N . VAL A 1 116 ? 25.478 2.561 -34.718 1.00 74.25 116 VAL A N 1
ATOM 889 C CA . VAL A 1 116 ? 25.758 1.457 -35.656 1.00 74.25 116 VAL A CA 1
ATOM 890 C C . VAL A 1 116 ? 25.268 1.795 -37.064 1.00 74.25 116 VAL A C 1
ATOM 892 O O . VAL A 1 116 ? 25.997 1.583 -38.027 1.00 74.25 116 VAL A O 1
ATOM 895 N N . HIS A 1 117 ? 24.079 2.386 -37.189 1.00 70.19 117 HIS 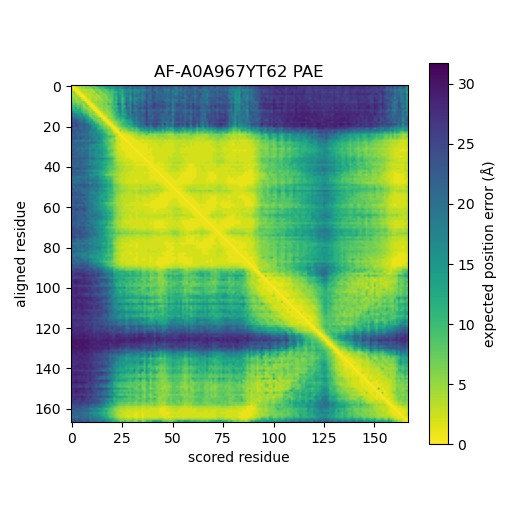A N 1
ATOM 896 C CA . HIS A 1 117 ? 23.550 2.826 -38.478 1.00 70.19 117 HIS A CA 1
ATOM 897 C C . HIS A 1 117 ? 24.462 3.857 -39.164 1.00 70.19 117 HIS A C 1
ATOM 899 O O . HIS A 1 117 ? 24.749 3.725 -40.352 1.00 70.19 117 HIS A O 1
ATOM 905 N N . GLY A 1 118 ? 24.972 4.837 -38.410 1.00 70.56 118 GLY A N 1
ATOM 906 C CA . GLY A 1 118 ? 25.929 5.820 -38.925 1.00 70.56 118 GLY A CA 1
ATOM 907 C C . GLY A 1 118 ? 27.259 5.201 -39.370 1.00 70.56 118 GLY A C 1
ATOM 908 O O . GLY A 1 118 ? 27.855 5.672 -40.334 1.00 70.56 118 GLY A O 1
ATOM 909 N N . LEU A 1 119 ? 27.708 4.122 -38.718 1.00 73.75 119 LEU A N 1
ATOM 910 C CA . LEU A 1 119 ? 28.895 3.371 -39.140 1.00 73.75 119 LEU A CA 1
ATOM 911 C C . LEU A 1 119 ? 28.645 2.545 -40.412 1.00 73.75 119 LEU A C 1
ATOM 913 O O . LEU A 1 119 ? 29.532 2.478 -41.255 1.00 73.75 119 LEU A O 1
ATOM 917 N N . CYS A 1 120 ? 27.452 1.964 -40.587 1.00 68.81 120 CYS A N 1
ATOM 918 C CA . CYS A 1 120 ? 27.089 1.249 -41.817 1.00 68.81 120 CYS A CA 1
ATOM 919 C C . CYS A 1 120 ? 27.036 2.180 -43.037 1.00 68.81 120 CYS A C 1
ATOM 921 O O . CYS A 1 120 ? 27.590 1.843 -44.077 1.00 68.81 120 CYS A O 1
ATOM 923 N N . GLN A 1 121 ? 26.449 3.375 -42.902 1.00 64.81 121 GLN A N 1
ATOM 924 C CA . GLN A 1 121 ? 26.418 4.363 -43.992 1.00 64.81 121 GLN A CA 1
ATOM 925 C C . GLN A 1 121 ? 27.811 4.879 -44.394 1.00 64.81 121 GLN A C 1
ATOM 927 O O . GLN A 1 121 ? 27.976 5.380 -45.499 1.00 64.81 121 GLN A O 1
ATOM 932 N N . GLY A 1 122 ? 28.803 4.792 -43.502 1.00 62.84 122 GLY A N 1
ATOM 933 C CA . GLY A 1 122 ? 30.171 5.239 -43.773 1.00 62.84 122 GLY A CA 1
ATOM 934 C C . GLY A 1 122 ? 31.090 4.179 -44.390 1.00 62.84 122 GLY A C 1
ATOM 935 O O . GLY A 1 122 ? 32.210 4.524 -44.759 1.00 62.84 122 GLY A O 1
ATOM 936 N N . LEU A 1 123 ? 30.662 2.911 -44.458 1.00 60.53 123 LEU A N 1
ATOM 937 C CA . LEU A 1 123 ? 31.499 1.784 -44.895 1.00 60.53 123 LEU A CA 1
ATOM 938 C C . LEU A 1 123 ? 31.061 1.155 -46.227 1.00 60.53 123 LEU A C 1
ATOM 940 O O . LEU A 1 123 ? 31.915 0.572 -46.891 1.00 60.53 123 LEU A O 1
ATOM 944 N N . ASP A 1 124 ? 29.798 1.303 -46.637 1.00 53.84 124 ASP A N 1
ATOM 945 C CA . ASP A 1 124 ? 29.299 0.814 -47.929 1.00 53.84 124 ASP A CA 1
ATOM 946 C C . ASP A 1 124 ? 28.938 1.983 -48.859 1.00 53.84 124 ASP A C 1
ATOM 948 O O . ASP A 1 124 ? 27.936 2.671 -48.677 1.00 53.84 124 ASP A O 1
ATOM 952 N N . GLU A 1 125 ? 29.763 2.192 -49.888 1.00 57.28 125 GLU A N 1
ATOM 953 C CA . GLU A 1 125 ? 29.500 3.104 -51.015 1.00 57.28 125 GLU A CA 1
ATOM 954 C C . GLU A 1 125 ? 28.694 2.407 -52.139 1.00 57.28 125 GLU A C 1
ATOM 956 O O . GLU A 1 125 ? 28.426 2.996 -53.184 1.00 57.28 125 GLU A O 1
ATOM 961 N N . SER A 1 126 ? 28.306 1.140 -51.937 1.00 53.94 126 SER A N 1
ATOM 962 C CA . SER A 1 126 ? 27.623 0.293 -52.921 1.00 53.94 126 SER A CA 1
ATOM 963 C C . SER A 1 126 ? 26.141 0.073 -52.597 1.00 53.94 126 SER A C 1
ATOM 965 O O . SER A 1 126 ? 25.760 -0.221 -51.467 1.00 53.94 126 SER A O 1
ATOM 967 N N . GLU A 1 127 ? 25.332 0.231 -53.641 1.00 54.16 127 GLU A N 1
ATOM 968 C CA . GLU A 1 127 ? 23.869 0.211 -53.733 1.00 54.16 127 GLU A CA 1
ATOM 969 C C . GLU A 1 127 ? 23.189 -0.962 -52.993 1.00 54.16 127 GLU A C 1
ATOM 971 O O . GLU A 1 127 ? 23.180 -2.086 -53.480 1.00 54.16 127 GLU A O 1
ATOM 976 N N . ASP A 1 128 ? 22.662 -0.704 -51.790 1.00 56.78 128 ASP A N 1
ATOM 977 C CA . ASP A 1 128 ? 21.254 -0.923 -51.384 1.00 56.78 128 ASP A CA 1
ATOM 978 C C . ASP A 1 128 ? 21.119 -0.924 -49.839 1.00 56.78 128 ASP A C 1
ATOM 980 O O . ASP A 1 128 ? 21.368 -1.933 -49.174 1.00 56.78 128 ASP A O 1
ATOM 984 N N . PRO A 1 129 ? 20.699 0.194 -49.209 1.00 55.81 129 PRO A N 1
ATOM 985 C CA . PRO A 1 129 ? 20.656 0.333 -47.749 1.00 55.81 129 PRO A CA 1
ATOM 986 C C . PRO A 1 129 ? 19.367 -0.211 -47.094 1.00 55.81 129 PRO A C 1
ATOM 988 O O . PRO A 1 129 ? 19.004 0.221 -45.994 1.00 55.81 129 PRO A O 1
ATOM 991 N N . GLU A 1 130 ? 18.652 -1.147 -47.728 1.00 57.66 130 GLU A N 1
ATOM 992 C CA . GLU A 1 130 ? 17.309 -1.564 -47.284 1.00 57.66 130 GLU A CA 1
ATOM 993 C C . GLU A 1 130 ? 17.280 -2.256 -45.902 1.00 57.66 130 GLU A C 1
ATOM 995 O O . GLU A 1 130 ? 16.258 -2.225 -45.221 1.00 57.66 130 GLU A O 1
ATOM 1000 N N . GLY A 1 131 ? 18.398 -2.809 -45.414 1.00 56.28 131 GLY A N 1
ATOM 1001 C CA . GLY A 1 131 ? 18.434 -3.555 -44.142 1.00 56.28 131 GLY A CA 1
ATOM 1002 C C . GLY A 1 131 ? 18.631 -2.718 -42.870 1.00 56.28 131 GLY A C 1
ATOM 1003 O O . GLY A 1 131 ? 18.499 -3.219 -41.756 1.00 56.28 131 GLY A O 1
ATOM 1004 N N . CYS A 1 132 ? 18.977 -1.440 -42.991 1.00 61.31 132 CYS A N 1
ATOM 1005 C CA . CYS A 1 132 ? 19.472 -0.642 -41.869 1.00 61.31 132 CYS A CA 1
ATOM 1006 C C . CYS A 1 132 ? 18.436 -0.175 -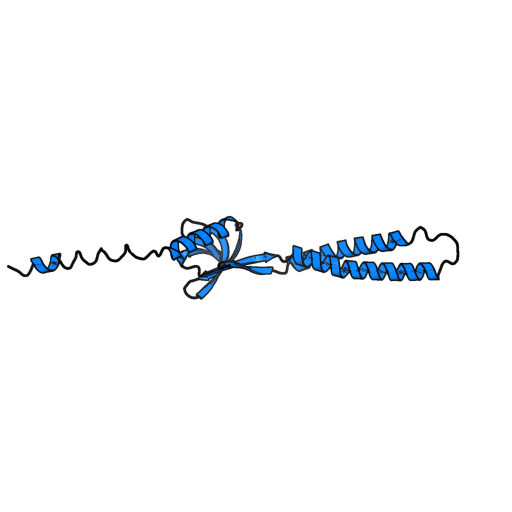40.810 1.00 61.31 132 CYS A C 1
ATOM 1008 O O . CYS A 1 132 ? 18.758 -0.206 -39.616 1.00 61.31 132 CYS A O 1
ATOM 1010 N N . PRO A 1 133 ? 17.216 0.279 -41.165 1.00 65.94 133 PRO A N 1
ATOM 1011 C CA . PRO A 1 133 ? 16.268 0.797 -40.172 1.00 65.94 133 PRO A CA 1
ATOM 1012 C C . P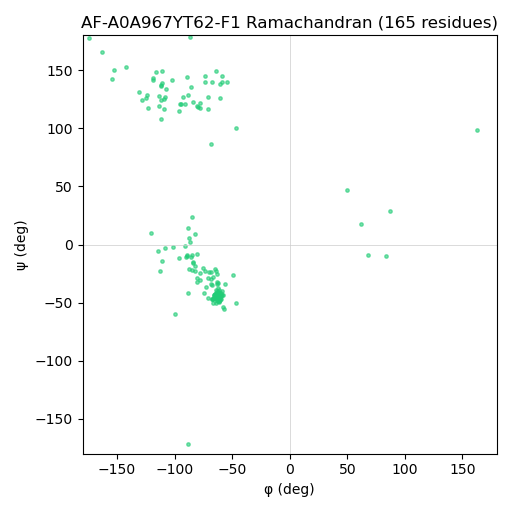RO A 1 133 ? 15.702 -0.295 -39.248 1.00 65.94 133 PRO A C 1
ATOM 1014 O O . PRO A 1 133 ? 15.336 -0.003 -38.105 1.00 65.94 133 PRO A O 1
ATOM 1017 N N . GLU A 1 134 ? 15.694 -1.557 -39.690 1.00 68.00 134 GLU A N 1
ATOM 1018 C CA . GLU A 1 134 ? 15.252 -2.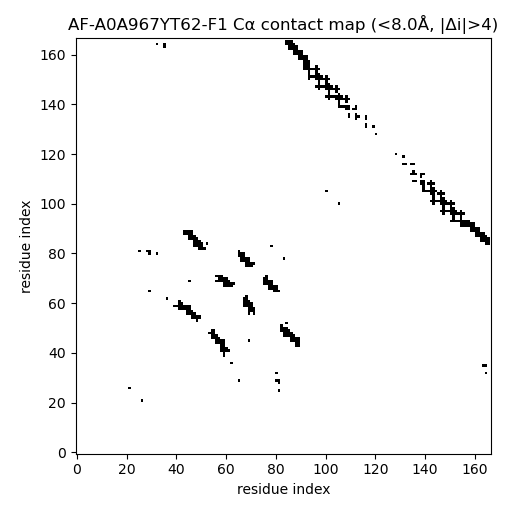691 -38.870 1.00 68.00 134 GLU A CA 1
ATOM 1019 C C . GLU A 1 134 ? 16.146 -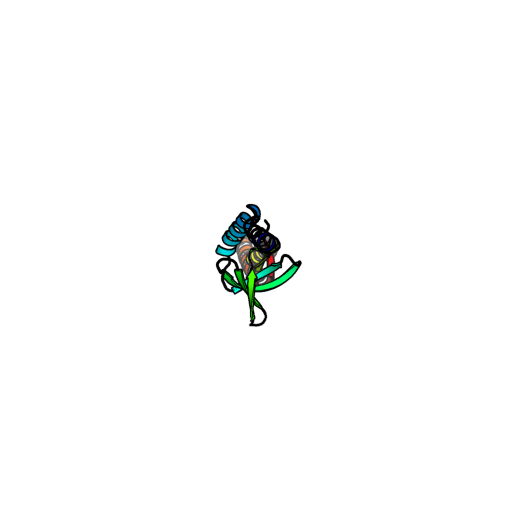2.901 -37.640 1.00 68.00 134 GLU A C 1
ATOM 1021 O O . GLU A 1 134 ? 15.642 -3.214 -36.560 1.00 68.00 134 GLU A O 1
ATOM 1026 N N . PHE A 1 135 ? 17.453 -2.633 -37.746 1.00 64.94 135 PHE A N 1
ATOM 1027 C CA . PHE A 1 135 ? 18.383 -2.757 -36.618 1.00 64.94 135 PHE A CA 1
ATOM 1028 C C . PHE A 1 135 ? 18.143 -1.712 -35.523 1.00 64.94 135 PHE A C 1
ATOM 1030 O O . PHE A 1 135 ? 18.297 -2.021 -34.339 1.00 64.94 135 PHE A O 1
ATOM 1037 N N . ILE A 1 136 ? 17.718 -0.496 -35.885 1.00 66.75 136 ILE A N 1
ATOM 1038 C CA . ILE A 1 136 ? 17.367 0.547 -34.908 1.00 66.75 136 ILE A CA 1
ATOM 1039 C C . ILE A 1 136 ? 16.108 0.130 -34.144 1.00 66.75 136 ILE A C 1
ATOM 1041 O O . ILE A 1 136 ? 16.082 0.185 -32.913 1.00 66.75 136 ILE A O 1
ATOM 1045 N N . ALA A 1 137 ? 15.080 -0.331 -34.863 1.00 71.75 137 ALA A N 1
ATOM 1046 C CA . ALA A 1 137 ? 13.833 -0.789 -34.259 1.00 71.75 137 ALA A CA 1
ATOM 1047 C C . ALA A 1 137 ? 14.050 -2.023 -33.365 1.00 71.75 137 ALA A C 1
ATOM 1049 O O . ALA A 1 137 ? 13.562 -2.062 -32.232 1.00 71.75 137 ALA A O 1
ATOM 1050 N N . ALA A 1 138 ? 14.839 -2.997 -33.829 1.00 73.25 138 ALA A N 1
ATOM 1051 C CA . ALA A 1 138 ? 15.188 -4.188 -33.062 1.00 73.25 138 ALA A CA 1
ATOM 1052 C C . ALA A 1 138 ? 16.013 -3.844 -31.811 1.00 73.25 138 ALA A C 1
ATOM 1054 O O . ALA A 1 138 ? 15.707 -4.328 -30.720 1.00 73.25 138 ALA A O 1
ATOM 1055 N N . GLY A 1 139 ? 17.014 -2.964 -31.932 1.00 70.56 139 GLY A N 1
ATOM 1056 C CA . GLY A 1 139 ? 17.839 -2.505 -30.811 1.00 70.56 139 GLY A CA 1
ATOM 1057 C C . GLY A 1 139 ? 17.038 -1.737 -29.757 1.00 70.56 139 GLY A C 1
ATOM 1058 O O . GLY A 1 139 ? 17.174 -2.001 -28.560 1.00 70.56 139 GLY A O 1
ATOM 1059 N N . ALA A 1 140 ? 16.141 -0.845 -30.187 1.00 71.12 140 ALA A N 1
ATOM 1060 C CA . ALA A 1 140 ? 15.237 -0.128 -29.293 1.00 71.12 140 ALA A CA 1
ATOM 1061 C C . ALA A 1 140 ? 14.267 -1.083 -28.577 1.00 71.12 140 ALA A C 1
ATOM 1063 O O . ALA A 1 140 ? 14.077 -0.966 -27.366 1.00 71.12 140 ALA A O 1
ATOM 1064 N N . PHE A 1 141 ? 13.695 -2.061 -29.287 1.00 78.50 141 PHE A N 1
ATOM 1065 C CA . PHE A 1 141 ? 12.770 -3.038 -28.707 1.00 78.50 141 PHE A CA 1
ATOM 1066 C C . PHE A 1 141 ? 13.456 -3.971 -27.700 1.00 78.50 141 PHE A C 1
ATOM 1068 O O . PHE A 1 141 ? 12.952 -4.164 -26.588 1.00 78.50 141 PHE A O 1
ATOM 1075 N N . LEU A 1 142 ? 14.621 -4.522 -28.055 1.00 77.69 142 LEU A N 1
ATOM 1076 C CA . LEU A 1 142 ? 15.408 -5.382 -27.168 1.00 77.69 142 LEU A CA 1
ATOM 1077 C C . LEU A 1 142 ? 15.916 -4.603 -25.950 1.00 77.69 142 LEU A C 1
ATOM 1079 O O . LEU A 1 142 ? 15.804 -5.090 -24.824 1.00 77.69 142 LEU A O 1
ATOM 1083 N N . GLY A 1 143 ? 16.392 -3.371 -26.153 1.00 75.06 143 GLY A N 1
ATOM 1084 C CA . GLY A 1 143 ? 16.812 -2.474 -25.079 1.00 75.06 143 GLY A CA 1
ATOM 1085 C C . GLY A 1 143 ? 15.664 -2.126 -24.131 1.00 75.06 143 GLY A C 1
ATOM 1086 O O . GLY A 1 143 ? 15.792 -2.289 -22.917 1.00 75.06 143 GLY A O 1
ATOM 1087 N N . ALA A 1 144 ? 14.508 -1.724 -24.663 1.00 72.69 144 ALA A N 1
ATOM 1088 C CA . ALA A 1 144 ? 13.335 -1.395 -23.857 1.00 72.69 144 ALA A CA 1
ATOM 1089 C C . ALA A 1 144 ? 12.824 -2.609 -23.070 1.00 72.69 144 ALA A C 1
ATOM 1091 O O . ALA A 1 144 ? 12.529 -2.490 -21.881 1.00 72.69 144 ALA A O 1
ATOM 1092 N N . THR A 1 145 ? 12.770 -3.788 -23.696 1.00 79.94 145 THR A N 1
ATOM 1093 C CA . THR A 1 145 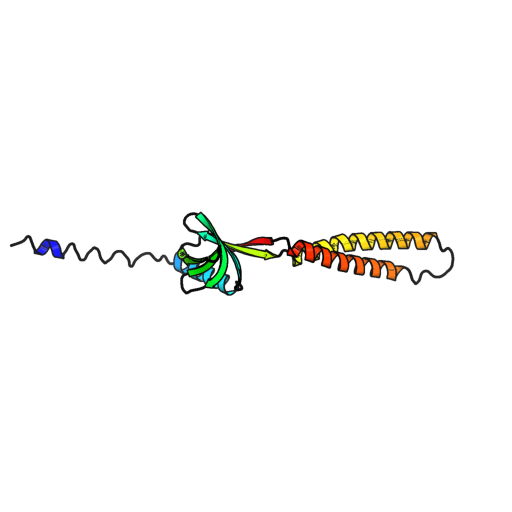? 12.312 -5.022 -23.040 1.00 79.94 145 THR A CA 1
ATOM 1094 C C . THR A 1 145 ? 13.288 -5.464 -21.948 1.00 79.94 145 THR A C 1
ATOM 1096 O O . THR A 1 145 ? 12.872 -5.727 -20.817 1.00 79.94 145 THR A O 1
ATOM 1099 N N . GLY A 1 146 ? 14.593 -5.480 -22.238 1.00 80.00 146 GLY A N 1
ATOM 1100 C CA . GLY A 1 146 ? 15.629 -5.807 -21.257 1.00 80.00 146 GLY A CA 1
ATOM 1101 C C . GLY A 1 146 ? 15.641 -4.829 -20.080 1.00 80.00 146 GLY A C 1
ATOM 1102 O O . GLY A 1 146 ? 15.643 -5.243 -18.918 1.00 80.00 146 GLY A O 1
ATOM 1103 N N . GLY A 1 147 ? 15.549 -3.529 -20.362 1.00 75.50 147 GLY A N 1
ATOM 1104 C CA . GLY A 1 147 ? 15.450 -2.492 -19.339 1.00 75.50 147 GLY A CA 1
ATOM 1105 C C . GLY A 1 147 ? 14.192 -2.579 -18.495 1.00 75.50 147 GLY A C 1
ATOM 1106 O O . GLY A 1 147 ? 14.263 -2.394 -17.280 1.00 75.50 147 GLY A O 1
ATOM 1107 N N . ALA A 1 148 ? 13.050 -2.904 -19.104 1.00 76.19 148 ALA A N 1
ATOM 1108 C CA . ALA A 1 148 ? 11.797 -3.103 -18.388 1.00 76.19 148 ALA A CA 1
ATOM 1109 C C . ALA A 1 148 ? 11.912 -4.247 -17.379 1.00 76.19 148 ALA A C 1
ATOM 1111 O O . ALA A 1 148 ? 11.480 -4.100 -16.237 1.00 76.19 148 ALA A O 1
ATOM 1112 N N . LEU A 1 149 ? 12.523 -5.367 -17.774 1.00 81.12 149 LEU A N 1
ATOM 1113 C CA . LEU A 1 149 ? 12.716 -6.529 -16.906 1.00 81.12 149 LEU A CA 1
ATOM 1114 C C . LEU A 1 149 ? 13.672 -6.228 -15.748 1.00 81.12 149 LEU A C 1
ATOM 1116 O O . LEU A 1 149 ? 13.340 -6.510 -14.595 1.00 81.12 149 LEU A O 1
ATOM 1120 N N . ILE A 1 150 ? 14.819 -5.599 -16.025 1.00 82.56 150 ILE A N 1
ATOM 1121 C CA . ILE A 1 150 ? 15.786 -5.206 -14.987 1.00 82.56 150 ILE A CA 1
ATOM 1122 C C . ILE A 1 150 ? 15.149 -4.189 -14.032 1.00 82.56 150 ILE A C 1
ATOM 1124 O O . ILE A 1 150 ? 15.187 -4.359 -12.811 1.00 82.56 150 ILE A O 1
ATOM 1128 N N . GLY A 1 151 ? 14.497 -3.163 -14.582 1.00 74.75 151 GLY A N 1
ATOM 1129 C CA . GLY A 1 151 ? 13.792 -2.140 -13.819 1.00 74.75 151 GLY A CA 1
ATOM 1130 C C . GLY A 1 151 ? 12.650 -2.711 -12.976 1.00 74.75 151 GLY A C 1
ATOM 1131 O O . GLY A 1 151 ? 12.479 -2.316 -11.822 1.00 74.75 151 GLY A O 1
ATOM 1132 N N . ALA A 1 152 ? 11.898 -3.684 -13.499 1.00 75.75 152 ALA A N 1
ATOM 1133 C CA . ALA A 1 152 ? 10.869 -4.405 -12.754 1.00 75.75 152 ALA A CA 1
ATOM 1134 C C . ALA A 1 152 ? 11.476 -5.216 -11.603 1.00 75.75 152 ALA A C 1
ATOM 1136 O O . ALA A 1 152 ? 10.950 -5.185 -10.488 1.00 75.75 152 ALA A O 1
ATOM 1137 N N . GLY A 1 153 ? 12.597 -5.900 -11.853 1.00 80.50 153 GLY A N 1
ATOM 1138 C CA . GLY A 1 153 ? 13.342 -6.650 -10.845 1.00 80.50 153 GLY A CA 1
ATOM 1139 C C . GLY A 1 153 ? 13.778 -5.758 -9.687 1.00 80.50 153 GLY A C 1
ATOM 1140 O O . GLY A 1 153 ? 13.403 -6.012 -8.541 1.00 80.50 153 GLY A O 1
ATOM 1141 N N . ILE A 1 154 ? 14.464 -4.650 -9.980 1.00 81.06 154 ILE A N 1
ATOM 1142 C CA . ILE A 1 154 ? 14.894 -3.675 -8.965 1.00 81.06 154 ILE A CA 1
ATOM 1143 C C . ILE A 1 154 ? 13.675 -3.061 -8.257 1.00 81.06 154 ILE A C 1
ATOM 1145 O O . ILE A 1 154 ? 13.613 -3.013 -7.027 1.00 81.06 154 ILE A O 1
ATOM 1149 N N . GLY A 1 155 ? 12.653 -2.660 -9.017 1.00 76.06 155 GLY A N 1
ATOM 1150 C CA . GLY A 1 155 ? 11.419 -2.087 -8.480 1.00 76.06 155 GLY A CA 1
ATOM 1151 C C . GLY A 1 155 ? 10.623 -3.049 -7.589 1.00 76.06 155 GLY A C 1
ATOM 1152 O O . GLY A 1 155 ? 9.882 -2.601 -6.717 1.00 76.06 155 GLY A O 1
ATOM 1153 N N . SER A 1 156 ? 10.774 -4.365 -7.766 1.00 79.62 156 SER A N 1
ATOM 1154 C CA . SER A 1 156 ? 10.149 -5.377 -6.903 1.00 79.62 156 SER A CA 1
ATOM 1155 C C . SER A 1 156 ? 10.773 -5.441 -5.506 1.00 79.62 156 SER A C 1
ATOM 1157 O O . SER A 1 156 ? 10.078 -5.748 -4.533 1.00 79.62 156 SER A O 1
ATOM 1159 N N . LEU A 1 157 ? 12.059 -5.096 -5.396 1.00 81.75 157 LEU A N 1
ATOM 1160 C CA . LEU A 1 157 ? 12.784 -5.022 -4.130 1.00 81.75 157 LEU A CA 1
ATOM 1161 C C . LEU A 1 157 ? 12.500 -3.704 -3.405 1.00 81.75 157 LEU A C 1
ATOM 1163 O O . LEU A 1 157 ? 12.427 -3.679 -2.175 1.00 81.75 157 LEU A O 1
ATOM 1167 N N . ALA A 1 158 ? 12.274 -2.624 -4.157 1.00 83.25 158 ALA A N 1
ATOM 1168 C CA . ALA A 1 158 ? 11.886 -1.335 -3.606 1.00 83.25 158 ALA A CA 1
ATOM 1169 C C . ALA A 1 158 ? 10.447 -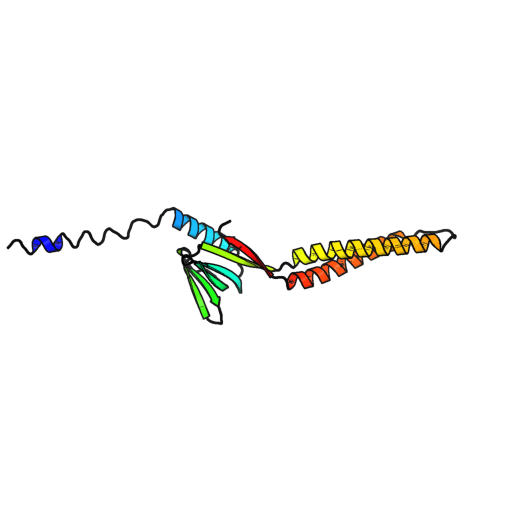1.380 -3.066 1.00 83.25 158 ALA A C 1
ATOM 1171 O O . ALA A 1 158 ? 9.468 -1.580 -3.795 1.00 83.25 158 ALA A O 1
ATOM 1172 N N . ARG A 1 159 ? 10.309 -1.186 -1.753 1.00 88.06 159 ARG A N 1
ATOM 1173 C CA . ARG A 1 159 ? 9.017 -1.184 -1.064 1.00 88.06 159 ARG A CA 1
ATOM 1174 C C . ARG A 1 159 ? 8.719 0.200 -0.517 1.00 88.06 159 ARG A C 1
ATOM 1176 O O . ARG A 1 159 ? 9.417 0.667 0.377 1.00 88.06 159 ARG A O 1
ATOM 1183 N N . ASN A 1 160 ? 7.628 0.794 -0.988 1.00 91.62 160 ASN A N 1
ATOM 1184 C CA . ASN A 1 160 ? 7.223 2.140 -0.600 1.00 91.62 160 ASN A CA 1
ATOM 1185 C C . ASN A 1 160 ? 5.953 2.097 0.251 1.00 91.62 160 ASN A C 1
ATOM 1187 O O . ASN A 1 160 ? 5.009 1.350 -0.034 1.00 91.62 160 ASN A O 1
ATOM 1191 N N . TRP A 1 161 ? 5.928 2.921 1.293 1.00 94.62 161 TRP A N 1
ATOM 1192 C CA . TRP A 1 161 ? 4.757 3.108 2.142 1.00 94.62 161 TRP A CA 1
ATOM 1193 C C . TRP A 1 161 ? 3.829 4.136 1.510 1.00 94.62 161 TRP A C 1
ATOM 1195 O O . TRP A 1 161 ? 4.237 5.263 1.256 1.00 94.62 161 TRP A O 1
ATOM 1205 N N . HIS A 1 162 ? 2.584 3.742 1.264 1.00 94.88 162 HIS A N 1
ATOM 1206 C CA . HIS A 1 162 ? 1.547 4.627 0.744 1.00 94.88 162 HIS A CA 1
ATOM 1207 C C . HIS A 1 162 ? 0.504 4.850 1.826 1.00 94.88 162 HIS A C 1
ATOM 1209 O O . HIS A 1 162 ? -0.049 3.879 2.346 1.00 94.88 162 HIS A O 1
ATOM 1215 N N . GLN A 1 163 ? 0.248 6.109 2.167 1.00 96.81 163 GLN A N 1
ATOM 1216 C CA . GLN A 1 163 ? -0.806 6.462 3.109 1.00 96.81 163 GLN A CA 1
ATOM 1217 C C . GLN A 1 163 ? -2.161 6.224 2.450 1.00 96.81 163 GLN A C 1
ATOM 1219 O O . GLN A 1 163 ? -2.402 6.690 1.340 1.00 96.81 163 GLN A O 1
ATOM 1224 N N . ILE A 1 164 ? -3.022 5.461 3.114 1.00 96.38 164 ILE A N 1
ATOM 1225 C CA . ILE A 1 164 ? -4.390 5.195 2.656 1.00 96.38 164 ILE A CA 1
ATOM 1226 C C . ILE A 1 164 ? -5.432 5.857 3.555 1.00 96.38 164 ILE A C 1
ATOM 1228 O O . ILE A 1 164 ? -6.579 5.954 3.143 1.00 96.38 164 ILE A O 1
ATOM 1232 N N . TYR A 1 165 ? -5.043 6.313 4.750 1.00 96.31 165 TYR A N 1
ATOM 1233 C CA . TYR A 1 165 ? -5.883 7.069 5.676 1.00 96.31 165 TYR A CA 1
ATOM 1234 C C . TYR A 1 165 ? -5.011 7.944 6.601 1.00 96.31 165 TYR A C 1
ATOM 1236 O O . TYR A 1 165 ? -3.966 7.452 7.037 1.00 96.31 165 TYR A O 1
ATOM 1244 N N . PRO A 1 166 ? -5.423 9.178 6.949 1.00 91.31 166 PRO A N 1
ATOM 1245 C CA . PRO A 1 166 ? -6.432 9.981 6.250 1.00 91.31 166 PRO A CA 1
ATOM 1246 C C . PRO A 1 166 ? -5.935 10.319 4.830 1.00 91.31 166 PRO A C 1
ATOM 1248 O O . PRO A 1 166 ? -4.719 10.366 4.622 1.00 91.31 166 PRO A O 1
ATOM 1251 N N . GLN A 1 167 ? -6.853 10.454 3.865 1.00 75.19 167 GLN A N 1
ATOM 1252 C CA . GLN A 1 167 ? -6.556 10.952 2.510 1.00 75.19 167 GLN A CA 1
ATOM 1253 C C . GLN A 1 167 ? -6.752 12.462 2.447 1.00 75.19 167 GLN A C 1
ATOM 1255 O O . GLN A 1 167 ? -7.639 12.948 3.184 1.00 75.19 167 GLN A O 1
#

Nearest PDB structures (foldseek):
  7og8-assembly1_A  TM=7.754E-01  e=6.217E-03  Neisseria meningitidis FAM18
  4nl3-assembly1_D  TM=6.975E-01  e=4.830E-03  Listeria monocytogenes
  6gwk-assembly3_O  TM=7.206E-01  e=1.030E-02  Caulobacter vibrioides CB15
  6gwk-assembly2_G  TM=7.959E-01  e=1.603E-02  Caulobacter vibrioides CB15
  7ur7-assembly1_A  TM=7.241E-01  e=1.245E-02  synthetic construct

Mean predicted aligned error: 11.33 Å

Sequence (167 aa):
MYKQFLMFLCLCTLIASEAEAQTPESNYRIKVITTIIKDVKRGARLRIKDSASNMIEGKFIERKRDEILIRKDQTNRAVSLDSIQAIWIQRSATGSGAKVGAIAVGIMGTLSGLAVHGLCQGLDESEDPEGCPEFIAAGAFLGATGGALIGAGIGSLARNWHQIYPQ

Foldseek 3Di:
DPVPVVVVVVVVVVPPPPPDDPPPVLVVQLVLVVVLCVPPDFQWWKWFQFQVRDTDIFTFHDDDPFWTWGDDPNDTDTDGSSRTQWMKTKDFQLQVLLVVQLVVQLVVLLVVLVVVLVVVVVPDPDDDPVPRVVSSVVSSVVRSNVRSVVRSVVSRVDIDIDISPPD